Protein AF-W4Q576-F1 (afdb_monomer_lite)

Foldseek 3Di:
DPDVVCVLVVDDDPAVASVQQSVCVVVVHKDFDADPQQFTRYIYDDDDDDWPQVVCCVVVSGGDVVVVVVCVVVCNVVDQVVDQDWDWDDDDPVNRRHTDIDGDDDDDD

pLDDT: mean 90.55, std 11.15, range [50.16, 98.25]

Organism: NCBI:txid1236970

Structure (mmCIF, N/CA/C/O backbone):
data_AF-W4Q576-F1
#
_entry.id   AF-W4Q576-F1
#
loop_
_atom_site.group_PDB
_atom_site.id
_atom_site.type_symbol
_atom_site.label_atom_id
_atom_site.label_alt_id
_atom_site.label_comp_id
_atom_site.label_asym_id
_atom_site.label_entity_id
_atom_site.label_seq_id
_atom_site.pdbx_PDB_ins_code
_atom_site.Cartn_x
_atom_site.Cartn_y
_atom_site.Cartn_z
_atom_site.occupancy
_atom_site.B_iso_or_equiv
_atom_site.auth_seq_id
_atom_site.auth_comp_id
_atom_site.auth_asym_id
_atom_site.auth_atom_id
_atom_site.pdbx_PDB_model_num
ATOM 1 N N . MET A 1 1 ? -3.322 -26.401 -4.784 1.00 53.47 1 MET A N 1
ATOM 2 C CA . MET A 1 1 ? -2.764 -25.114 -5.263 1.00 53.47 1 MET A CA 1
ATOM 3 C C . MET A 1 1 ? -1.641 -24.570 -4.351 1.00 53.47 1 MET A C 1
ATOM 5 O O . MET A 1 1 ? -1.545 -23.363 -4.175 1.00 53.47 1 MET A O 1
ATOM 9 N N . ASN A 1 2 ? -0.745 -25.412 -3.799 1.00 56.88 2 ASN A N 1
ATOM 10 C CA . ASN A 1 2 ? 0.196 -24.982 -2.735 1.00 56.88 2 ASN A CA 1
ATOM 11 C C . ASN A 1 2 ? 1.698 -25.122 -3.078 1.00 56.88 2 ASN A C 1
ATOM 13 O O . ASN A 1 2 ? 2.533 -24.782 -2.246 1.00 56.88 2 ASN A O 1
ATOM 17 N N . GLY A 1 3 ? 2.058 -25.617 -4.270 1.00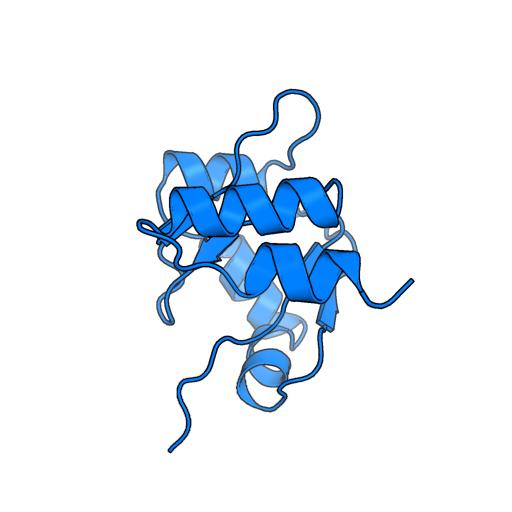 59.84 3 GLY A N 1
ATOM 18 C CA . GLY A 1 3 ? 3.460 -25.825 -4.671 1.00 59.84 3 GLY A CA 1
ATOM 19 C C . GLY A 1 3 ? 4.103 -24.599 -5.325 1.00 59.84 3 GLY A C 1
ATOM 20 O O . GLY A 1 3 ? 5.176 -24.173 -4.912 1.00 59.84 3 GLY A O 1
ATOM 21 N N . GLU A 1 4 ?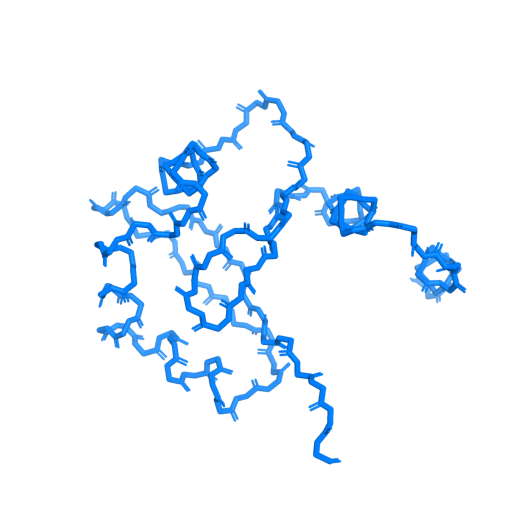 3.417 -23.996 -6.296 1.00 62.03 4 GLU A N 1
ATOM 22 C CA . GLU A 1 4 ? 3.951 -22.897 -7.118 1.00 62.03 4 GLU A CA 1
ATOM 23 C C . GLU A 1 4 ? 4.122 -21.588 -6.333 1.00 62.03 4 GLU A C 1
ATOM 25 O O . GLU A 1 4 ? 5.161 -20.946 -6.433 1.00 62.03 4 GLU A O 1
ATOM 30 N N . ASN A 1 5 ? 3.172 -21.236 -5.455 1.00 61.50 5 ASN A N 1
ATOM 31 C CA . ASN A 1 5 ? 3.278 -20.029 -4.615 1.00 61.50 5 ASN A CA 1
ATOM 32 C C . ASN A 1 5 ? 4.491 -20.084 -3.687 1.00 61.50 5 ASN A C 1
ATOM 34 O O . ASN A 1 5 ? 5.185 -19.091 -3.488 1.00 61.50 5 ASN A O 1
ATOM 38 N N . ARG A 1 6 ? 4.749 -21.268 -3.120 1.00 63.84 6 ARG A N 1
ATOM 39 C CA . ARG A 1 6 ? 5.896 -21.470 -2.241 1.00 63.84 6 ARG A CA 1
ATOM 40 C C . ARG A 1 6 ? 7.196 -21.345 -3.030 1.00 63.84 6 ARG A C 1
ATOM 42 O O . ARG A 1 6 ? 8.143 -20.802 -2.488 1.00 63.84 6 ARG A O 1
ATOM 49 N N . GLN A 1 7 ? 7.221 -21.770 -4.298 1.00 72.25 7 GLN A N 1
ATOM 50 C CA . GLN A 1 7 ? 8.376 -21.580 -5.179 1.00 72.25 7 GLN A CA 1
ATOM 51 C C . GLN A 1 7 ? 8.603 -20.099 -5.525 1.00 72.25 7 GLN A C 1
ATOM 53 O O . GLN A 1 7 ? 9.720 -19.614 -5.345 1.00 72.25 7 GLN A O 1
ATOM 58 N N . MET A 1 8 ? 7.556 -19.362 -5.918 1.00 79.56 8 MET A N 1
ATOM 59 C CA . MET A 1 8 ? 7.640 -17.942 -6.302 1.00 79.56 8 MET A CA 1
ATOM 60 C C . MET A 1 8 ? 8.242 -17.054 -5.207 1.00 79.56 8 MET A C 1
ATOM 62 O O . MET A 1 8 ? 9.072 -16.204 -5.511 1.00 79.56 8 MET A O 1
ATOM 66 N N . PHE A 1 9 ? 7.863 -17.274 -3.945 1.00 86.94 9 PHE A N 1
ATOM 67 C CA . PHE A 1 9 ? 8.368 -16.503 -2.802 1.00 86.94 9 PHE A CA 1
ATOM 68 C C . PHE A 1 9 ? 9.530 -17.186 -2.056 1.00 86.94 9 PHE A C 1
ATOM 70 O O . PHE A 1 9 ? 9.986 -16.668 -1.041 1.00 86.94 9 PHE A O 1
ATOM 77 N N . SER A 1 10 ? 10.029 -18.336 -2.534 1.00 85.31 10 SER A N 1
ATOM 78 C CA . SER A 1 10 ? 11.216 -19.007 -1.954 1.00 85.31 10 SER A CA 1
ATOM 79 C C . SER A 1 10 ? 12.548 -18.532 -2.531 1.00 85.31 10 SER A C 1
ATOM 81 O O . SER A 1 10 ? 13.608 -18.909 -2.031 1.00 85.31 10 SER A O 1
ATOM 83 N N . ARG A 1 11 ? 12.506 -17.721 -3.589 1.00 88.19 11 ARG A N 1
ATOM 84 C CA . ARG A 1 11 ? 13.687 -17.086 -4.176 1.00 88.19 11 ARG A CA 1
ATOM 85 C C . ARG A 1 11 ? 14.033 -15.792 -3.428 1.00 88.19 11 ARG A C 1
ATOM 87 O O . ARG A 1 11 ? 13.132 -15.159 -2.877 1.00 88.19 11 ARG A O 1
ATOM 94 N N . PRO A 1 12 ? 15.304 -15.360 -3.433 1.00 91.38 12 PRO A N 1
ATOM 95 C CA . PRO A 1 12 ? 15.640 -14.013 -2.997 1.00 91.38 12 PRO A CA 1
ATOM 96 C C . PRO A 1 12 ? 14.994 -12.969 -3.922 1.00 91.38 12 PRO A C 1
ATOM 98 O O . PRO A 1 12 ? 14.853 -13.193 -5.128 1.00 91.38 12 PRO A O 1
ATOM 101 N N . PHE A 1 13 ? 14.637 -11.830 -3.333 1.00 94.25 13 PHE A N 1
ATOM 102 C CA . PHE A 1 13 ? 14.281 -10.600 -4.036 1.00 94.25 13 PHE A CA 1
ATOM 103 C C . PHE A 1 13 ? 15.404 -9.595 -3.813 1.00 94.25 13 PHE A C 1
ATOM 105 O O . PHE A 1 13 ? 15.891 -9.453 -2.688 1.00 94.25 13 PHE A O 1
ATOM 112 N N . TYR A 1 14 ? 15.833 -8.922 -4.874 1.00 94.12 14 TYR A N 1
ATOM 113 C CA . TYR A 1 14 ? 16.961 -7.992 -4.823 1.00 94.12 14 TYR A CA 1
ATOM 114 C C . TYR A 1 14 ? 16.519 -6.536 -4.643 1.00 94.12 14 TYR A C 1
ATOM 116 O O . TYR A 1 14 ? 17.358 -5.672 -4.388 1.00 94.12 14 TYR A O 1
ATOM 124 N N . SER A 1 15 ? 15.214 -6.264 -4.727 1.00 95.75 15 SER A N 1
ATOM 125 C CA . SER A 1 15 ? 14.621 -4.970 -4.396 1.00 95.75 15 SER A CA 1
ATOM 126 C C . SER A 1 15 ? 13.182 -5.110 -3.884 1.00 95.75 15 SER A C 1
ATOM 128 O O . SER A 1 15 ? 12.547 -6.158 -4.042 1.00 95.75 15 SER A O 1
ATOM 130 N N . LEU A 1 16 ? 12.657 -4.050 -3.255 1.00 95.31 16 LEU A N 1
ATOM 131 C CA . LEU A 1 16 ? 11.252 -4.017 -2.840 1.00 95.31 16 LEU A CA 1
ATOM 132 C C . LEU A 1 16 ? 10.316 -3.936 -4.048 1.00 95.31 16 LEU A C 1
ATOM 134 O O . LEU A 1 16 ? 9.228 -4.493 -3.985 1.00 95.31 16 LEU A O 1
ATOM 138 N N . GLU A 1 17 ? 10.743 -3.293 -5.136 1.00 95.06 17 GLU A N 1
ATOM 139 C CA . GLU A 1 17 ? 10.015 -3.212 -6.408 1.00 95.06 17 GLU A CA 1
ATOM 140 C C . GLU A 1 17 ? 9.780 -4.610 -6.990 1.00 95.06 17 GLU A C 1
ATOM 142 O O . GLU A 1 17 ? 8.647 -4.985 -7.277 1.00 95.06 17 GLU A O 1
ATOM 147 N N . GLU A 1 18 ? 10.831 -5.430 -7.055 1.00 95.12 18 GLU A N 1
ATOM 148 C CA . GLU A 1 18 ? 10.722 -6.811 -7.526 1.00 95.12 18 GLU A CA 1
ATOM 149 C C . GLU A 1 18 ? 9.763 -7.635 -6.652 1.00 95.12 18 GLU A C 1
ATOM 151 O O . GLU A 1 18 ? 9.007 -8.480 -7.140 1.00 95.12 18 GLU A O 1
ATOM 156 N N . PHE A 1 19 ? 9.782 -7.383 -5.343 1.00 95.38 19 PHE A N 1
ATOM 157 C CA . PHE A 1 19 ? 8.918 -8.069 -4.396 1.00 95.38 19 PHE A CA 1
ATOM 158 C C . PHE A 1 19 ? 7.444 -7.665 -4.546 1.00 95.38 19 PHE A C 1
ATOM 160 O O . PHE A 1 19 ? 6.579 -8.540 -4.609 1.00 95.38 19 PHE A O 1
ATOM 167 N N . VAL A 1 20 ? 7.132 -6.368 -4.650 1.00 95.69 20 VAL A N 1
ATOM 168 C CA . VAL A 1 20 ? 5.743 -5.910 -4.841 1.00 95.69 20 VAL A CA 1
ATOM 169 C C . VAL A 1 20 ? 5.178 -6.315 -6.193 1.00 95.69 20 VAL A C 1
ATOM 171 O O . VAL A 1 20 ? 3.994 -6.644 -6.259 1.00 95.69 20 VAL A O 1
ATOM 174 N N . ASP A 1 21 ? 5.998 -6.352 -7.244 1.00 94.38 21 ASP A N 1
ATOM 175 C CA . ASP A 1 21 ? 5.573 -6.838 -8.556 1.00 94.38 21 ASP A CA 1
ATOM 176 C C . ASP A 1 21 ? 5.226 -8.332 -8.503 1.00 94.38 21 ASP A C 1
ATOM 178 O O . ASP A 1 21 ? 4.178 -8.729 -9.008 1.00 94.38 21 ASP A O 1
ATOM 182 N N . ALA A 1 22 ? 6.008 -9.153 -7.793 1.00 94.31 22 ALA A N 1
ATOM 183 C CA . ALA A 1 22 ? 5.685 -10.566 -7.583 1.00 94.31 22 ALA A CA 1
ATOM 184 C C . ALA A 1 22 ? 4.378 -10.779 -6.791 1.00 94.31 22 ALA A C 1
ATOM 186 O O . ALA A 1 22 ? 3.581 -11.662 -7.116 1.00 94.31 22 ALA A O 1
ATOM 187 N N . ILE A 1 23 ? 4.117 -9.962 -5.763 1.00 93.88 23 ILE A N 1
ATOM 188 C CA . ILE A 1 23 ? 2.834 -9.994 -5.037 1.00 93.88 23 ILE A CA 1
ATOM 189 C C . ILE A 1 23 ? 1.691 -9.592 -5.977 1.00 93.88 23 ILE A C 1
ATOM 191 O O . ILE A 1 23 ? 0.664 -10.271 -6.031 1.00 93.88 23 ILE A O 1
ATOM 195 N N . SER A 1 24 ? 1.878 -8.519 -6.742 1.00 93.06 24 SER A N 1
ATOM 196 C CA . SER A 1 24 ? 0.896 -7.994 -7.691 1.00 93.06 24 SER A CA 1
ATOM 197 C C . SER A 1 24 ? 0.550 -9.009 -8.778 1.00 93.06 24 SER A C 1
ATOM 199 O O . SER A 1 24 ? -0.626 -9.257 -9.029 1.00 93.06 24 SER A O 1
ATOM 201 N N . GLU A 1 25 ? 1.548 -9.671 -9.365 1.00 91.69 25 GLU A N 1
ATOM 202 C CA . GLU A 1 25 ? 1.358 -10.756 -10.332 1.00 91.69 25 GLU A CA 1
ATOM 203 C C . GLU A 1 25 ? 0.566 -11.916 -9.715 1.00 91.69 25 GLU A C 1
ATOM 205 O O . GLU A 1 25 ? -0.328 -12.484 -10.342 1.00 91.69 25 GLU A O 1
ATOM 210 N N . ARG A 1 26 ? 0.813 -12.247 -8.447 1.00 90.94 26 ARG A N 1
ATOM 211 C CA . ARG A 1 26 ? 0.098 -13.344 -7.796 1.00 90.94 26 ARG A CA 1
ATOM 212 C C . ARG A 1 26 ? -1.362 -13.019 -7.481 1.00 90.94 26 ARG A C 1
ATOM 214 O O . ARG A 1 26 ? -2.224 -13.896 -7.611 1.00 90.94 26 ARG A O 1
ATOM 221 N N . PHE A 1 27 ? -1.640 -11.820 -6.983 1.00 90.00 27 PHE A N 1
ATOM 222 C CA . PHE A 1 27 ? -2.989 -11.418 -6.577 1.00 90.00 27 PHE A CA 1
ATOM 223 C C . PHE A 1 27 ? -3.782 -10.741 -7.695 1.00 90.00 27 PHE A C 1
ATOM 225 O O . PHE A 1 27 ? -4.984 -10.541 -7.530 1.00 90.00 27 PHE A O 1
ATOM 232 N N . GLN A 1 28 ? -3.132 -10.440 -8.823 1.00 89.94 28 GLN A N 1
ATOM 233 C CA . GLN A 1 28 ? -3.710 -9.701 -9.944 1.00 89.94 28 GLN A CA 1
ATOM 234 C C . GLN A 1 28 ? -4.325 -8.374 -9.472 1.00 89.94 28 GLN A C 1
ATOM 236 O O . GLN A 1 28 ? -5.413 -7.987 -9.893 1.00 89.94 28 GLN A O 1
ATOM 241 N N . CYS A 1 29 ? -3.647 -7.696 -8.540 1.00 90.31 29 CYS A N 1
ATOM 242 C CA . CYS A 1 29 ? -4.106 -6.430 -7.985 1.00 90.31 29 CYS A CA 1
ATOM 243 C C . CYS A 1 29 ? -2.937 -5.488 -7.655 1.00 90.31 29 CYS A C 1
ATOM 245 O O . CYS A 1 29 ? -1.831 -5.957 -7.384 1.00 90.31 29 CYS A O 1
ATOM 247 N N . PRO A 1 30 ? -3.163 -4.161 -7.642 1.00 92.94 30 PRO A N 1
ATOM 248 C CA . PRO A 1 30 ? -2.113 -3.202 -7.323 1.00 92.94 30 PRO A CA 1
ATOM 249 C C . PRO A 1 30 ? -1.671 -3.297 -5.855 1.00 92.94 30 PRO A C 1
ATOM 251 O O . PRO A 1 30 ? -2.500 -3.291 -4.946 1.00 92.94 30 PRO A O 1
ATOM 254 N N . VAL A 1 31 ? -0.358 -3.289 -5.615 1.00 95.12 31 VAL A N 1
ATOM 255 C CA . VAL A 1 31 ? 0.252 -3.415 -4.279 1.00 95.12 31 VAL A CA 1
ATOM 256 C C . VAL A 1 31 ? 1.061 -2.162 -3.954 1.00 95.12 31 VAL A C 1
ATOM 258 O O . VAL A 1 31 ? 1.643 -1.546 -4.852 1.00 95.12 31 VAL A O 1
ATOM 261 N N . THR A 1 32 ? 1.061 -1.747 -2.689 1.00 96.62 32 THR A N 1
ATOM 262 C CA . THR A 1 32 ? 2.014 -0.781 -2.122 1.00 96.62 32 THR A CA 1
ATOM 263 C C . THR A 1 32 ? 2.668 -1.389 -0.885 1.00 96.62 32 THR A C 1
ATOM 265 O O . THR A 1 32 ? 2.049 -2.175 -0.171 1.00 96.62 32 THR A O 1
ATOM 268 N N . ILE A 1 33 ? 3.925 -1.025 -0.638 1.00 97.50 33 ILE A N 1
ATOM 269 C CA . ILE A 1 33 ? 4.611 -1.228 0.639 1.00 97.50 33 ILE A CA 1
ATOM 270 C C . ILE A 1 33 ? 4.954 0.148 1.186 1.00 97.50 33 ILE A C 1
ATOM 272 O O . ILE A 1 33 ? 5.517 0.991 0.484 1.00 97.50 33 ILE A O 1
ATOM 276 N N . GLU A 1 34 ? 4.611 0.360 2.448 1.00 97.19 34 GLU A N 1
ATOM 277 C CA . GLU A 1 34 ? 4.731 1.636 3.139 1.00 97.19 34 GLU A CA 1
ATOM 278 C C . GLU A 1 34 ? 5.467 1.440 4.471 1.00 97.19 34 GLU A C 1
ATOM 280 O O . GLU A 1 34 ? 5.417 0.357 5.056 1.00 97.19 34 GLU A O 1
ATOM 285 N N . ASP A 1 35 ? 6.167 2.474 4.945 1.00 96.19 35 ASP A N 1
ATOM 286 C CA . ASP A 1 35 ? 6.775 2.474 6.279 1.00 96.19 35 ASP A CA 1
ATOM 287 C C . ASP A 1 35 ? 5.754 2.834 7.379 1.00 96.19 35 ASP A C 1
ATOM 289 O O . ASP A 1 35 ? 4.618 3.234 7.113 1.00 96.19 35 ASP A O 1
ATOM 293 N N . ALA A 1 36 ? 6.172 2.741 8.646 1.00 92.94 36 ALA A N 1
ATOM 294 C CA . ALA A 1 36 ? 5.329 3.080 9.798 1.00 92.94 36 ALA A CA 1
ATOM 295 C C . ALA A 1 36 ? 4.891 4.560 9.848 1.00 92.94 36 ALA A C 1
ATOM 297 O O . ALA A 1 36 ? 3.958 4.906 10.569 1.00 92.94 36 ALA A O 1
ATOM 298 N N . ASN A 1 37 ? 5.546 5.436 9.082 1.00 95.19 37 ASN A N 1
ATOM 299 C CA . ASN A 1 37 ? 5.181 6.841 8.932 1.00 95.19 37 ASN A CA 1
ATOM 300 C C . ASN A 1 37 ? 4.302 7.088 7.696 1.00 95.19 37 ASN A C 1
ATOM 302 O O . ASN A 1 37 ? 4.039 8.251 7.377 1.00 95.19 37 ASN A O 1
ATOM 306 N N . HIS A 1 38 ? 3.840 6.031 7.020 1.00 96.88 38 HIS A N 1
ATOM 307 C CA . HIS A 1 38 ? 3.056 6.062 5.786 1.00 96.88 38 HIS A CA 1
ATOM 308 C C . HIS A 1 38 ? 3.799 6.649 4.572 1.00 96.88 38 HIS A C 1
ATOM 310 O O . HIS A 1 38 ? 3.172 7.194 3.654 1.00 96.88 38 HIS A O 1
ATOM 316 N N . HIS A 1 39 ? 5.132 6.575 4.549 1.00 98.25 39 HIS A N 1
ATOM 317 C CA . HIS A 1 39 ? 5.903 6.835 3.334 1.00 98.25 39 HIS A CA 1
ATOM 318 C C . HIS A 1 39 ? 5.863 5.626 2.414 1.00 98.25 39 HIS A C 1
ATOM 320 O O . HIS A 1 39 ? 6.023 4.493 2.859 1.00 98.25 39 HIS A O 1
ATOM 326 N N . LEU A 1 40 ? 5.703 5.878 1.118 1.00 98.25 40 LEU A N 1
ATOM 327 C CA . LEU A 1 40 ? 5.731 4.827 0.113 1.00 98.25 40 LEU A CA 1
ATOM 328 C C . LEU A 1 40 ? 7.172 4.344 -0.091 1.00 98.25 40 LEU A C 1
ATOM 330 O O . LEU A 1 40 ? 8.035 5.112 -0.528 1.00 98.25 40 LEU A O 1
ATOM 334 N N . LEU A 1 41 ? 7.412 3.065 0.193 1.00 97.88 41 LEU A N 1
ATOM 335 C CA . LEU A 1 41 ? 8.693 2.402 -0.036 1.00 97.88 41 LEU A CA 1
ATOM 336 C C . LEU A 1 41 ? 8.755 1.805 -1.443 1.00 97.88 41 LEU A C 1
ATOM 338 O O . LEU A 1 41 ? 9.721 2.052 -2.157 1.00 97.88 41 LEU A O 1
ATOM 342 N N . ALA A 1 42 ? 7.710 1.080 -1.851 1.00 97.56 42 ALA A N 1
ATOM 343 C CA . ALA A 1 42 ? 7.589 0.483 -3.180 1.00 97.56 42 ALA A CA 1
ATOM 344 C C . ALA A 1 42 ? 6.119 0.336 -3.595 1.00 97.56 42 ALA A C 1
ATOM 346 O O . ALA A 1 42 ? 5.216 0.312 -2.758 1.00 97.56 42 ALA A O 1
ATOM 347 N N . TYR A 1 43 ? 5.868 0.224 -4.894 1.00 96.38 43 TYR A N 1
ATOM 348 C CA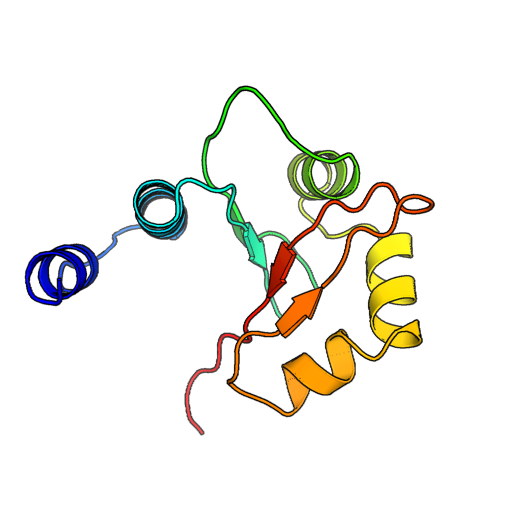 . TYR A 1 43 ? 4.544 -0.019 -5.459 1.00 96.38 43 TYR A CA 1
ATOM 349 C C . TYR A 1 43 ? 4.672 -0.865 -6.723 1.00 96.38 43 TYR A C 1
ATOM 351 O O . TYR A 1 43 ? 5.685 -0.772 -7.410 1.00 96.38 43 TYR A O 1
ATOM 359 N N . SER A 1 44 ? 3.661 -1.682 -7.016 1.00 94.38 44 SER A N 1
ATOM 360 C CA . SER A 1 44 ? 3.665 -2.495 -8.232 1.00 94.38 44 SER A CA 1
ATOM 361 C C . SER A 1 44 ? 3.259 -1.712 -9.480 1.00 94.38 44 SER A C 1
ATOM 363 O O . SER A 1 44 ? 2.444 -0.780 -9.411 1.00 94.38 44 SER A O 1
ATOM 365 N N . SER A 1 45 ? 3.792 -2.126 -10.626 1.00 83.38 45 SER A N 1
ATOM 366 C CA . SER A 1 45 ? 3.437 -1.577 -11.940 1.00 83.38 45 SER A CA 1
ATOM 367 C C . SER A 1 45 ? 2.072 -2.117 -12.401 1.00 83.38 45 SER A C 1
ATOM 369 O O . SER A 1 45 ? 1.873 -3.329 -12.430 1.00 83.38 45 SER A O 1
ATOM 371 N N . HIS A 1 46 ? 1.111 -1.251 -12.751 1.00 75.19 46 HIS A N 1
ATOM 372 C CA . HIS A 1 46 ? -0.157 -1.654 -13.385 1.00 75.19 46 HIS A CA 1
ATOM 373 C C . HIS A 1 46 ? -0.832 -0.470 -14.100 1.00 75.19 46 HIS A C 1
ATOM 375 O O . HIS A 1 46 ? -0.825 0.640 -13.567 1.00 75.19 46 HIS A O 1
ATOM 381 N N . ASP A 1 47 ? -1.437 -0.720 -15.267 1.00 61.84 47 ASP A N 1
ATOM 382 C CA . ASP A 1 47 ? -1.705 0.324 -16.265 1.00 61.84 47 ASP A CA 1
ATOM 383 C C . ASP A 1 47 ? -3.145 0.867 -16.345 1.00 61.84 47 ASP A C 1
ATOM 385 O O . ASP A 1 47 ? -3.311 1.952 -16.896 1.00 61.84 47 ASP A O 1
ATOM 389 N N . GLU A 1 48 ? -4.192 0.210 -15.818 1.00 62.72 48 GLU A N 1
ATOM 390 C CA . GLU A 1 48 ? -5.553 0.566 -16.293 1.00 62.72 48 GLU A CA 1
ATOM 391 C C . GLU A 1 48 ? -6.619 0.920 -15.242 1.00 62.72 48 GLU A C 1
ATOM 393 O O . GLU A 1 48 ? -7.545 1.660 -15.571 1.00 62.72 48 GLU A O 1
ATOM 398 N N . GLU A 1 49 ? -6.489 0.547 -13.965 1.00 65.81 49 GLU A N 1
ATOM 399 C CA . GLU A 1 49 ? -7.437 1.010 -12.937 1.00 65.81 49 GLU A CA 1
ATOM 400 C C . GLU A 1 49 ? -6.732 1.341 -11.616 1.00 65.81 49 GLU A C 1
ATOM 402 O O . GLU A 1 49 ? -6.106 0.497 -10.970 1.00 65.81 49 GLU A O 1
ATOM 407 N N . THR A 1 50 ? -6.792 2.608 -11.201 1.00 76.38 50 THR A N 1
ATOM 408 C CA . THR A 1 50 ? -6.150 3.058 -9.964 1.00 76.38 50 THR A CA 1
ATOM 409 C C . THR A 1 50 ? -6.957 4.169 -9.304 1.00 76.38 50 THR A C 1
ATOM 411 O O . THR A 1 50 ? -7.381 5.132 -9.942 1.00 76.38 50 THR A O 1
ATOM 414 N N . ASP A 1 51 ? -7.197 4.016 -8.001 1.00 91.75 51 ASP A N 1
ATOM 415 C CA . ASP A 1 51 ? -7.953 4.990 -7.223 1.00 91.75 51 ASP A CA 1
ATOM 416 C C . ASP A 1 51 ? -7.140 6.269 -6.944 1.00 91.75 51 ASP A C 1
ATOM 418 O O . ASP A 1 51 ? -5.906 6.289 -6.973 1.00 91.75 51 ASP A O 1
ATOM 422 N N . ALA A 1 52 ? -7.839 7.372 -6.666 1.00 94.00 52 ALA A N 1
ATOM 423 C CA . ALA A 1 52 ? -7.199 8.669 -6.457 1.00 94.00 52 ALA A CA 1
ATOM 424 C C . ALA A 1 52 ? -6.264 8.676 -5.235 1.00 94.00 52 ALA A C 1
ATOM 426 O O . ALA A 1 52 ? -5.296 9.443 -5.206 1.00 94.00 52 ALA A O 1
ATOM 427 N N . ALA A 1 53 ? -6.543 7.844 -4.224 1.00 95.50 53 ALA A N 1
ATOM 428 C CA . ALA A 1 53 ? -5.676 7.695 -3.064 1.00 95.50 53 ALA A CA 1
ATOM 429 C C . ALA A 1 53 ? -4.311 7.118 -3.468 1.00 95.50 53 ALA A C 1
ATOM 431 O O . ALA A 1 53 ? -3.295 7.710 -3.118 1.00 95.50 53 ALA A O 1
ATOM 432 N N . ARG A 1 54 ? -4.272 6.048 -4.271 1.00 94.44 54 ARG A N 1
ATOM 433 C CA . ARG A 1 54 ? -3.042 5.432 -4.785 1.00 94.44 54 ARG A CA 1
ATOM 434 C C . ARG A 1 54 ? -2.267 6.378 -5.695 1.00 94.44 54 ARG A C 1
ATOM 436 O O . ARG A 1 54 ? -1.068 6.529 -5.478 1.00 94.44 54 ARG A O 1
ATOM 443 N N . VAL A 1 55 ? -2.925 7.055 -6.647 1.00 94.31 55 VAL A N 1
ATOM 444 C CA . VAL A 1 55 ? -2.260 8.068 -7.502 1.00 94.31 55 VAL A CA 1
ATOM 445 C C . VAL A 1 55 ? -1.541 9.097 -6.638 1.00 94.31 55 VAL A C 1
ATOM 447 O O . VAL A 1 55 ? -0.358 9.373 -6.832 1.00 94.31 55 VAL A O 1
ATOM 450 N N . SER A 1 56 ? -2.254 9.636 -5.647 1.00 95.94 56 SER A N 1
ATOM 451 C CA . SER A 1 56 ? -1.714 10.662 -4.756 1.00 95.94 56 SER A CA 1
ATOM 452 C C . SER A 1 56 ? -0.554 10.124 -3.913 1.00 95.94 56 SER A C 1
ATOM 454 O O . SER A 1 56 ? 0.445 10.821 -3.751 1.00 95.94 56 SER A O 1
ATOM 456 N N . THR A 1 57 ? -0.654 8.882 -3.423 1.00 96.75 57 THR A N 1
ATOM 457 C CA . THR A 1 57 ? 0.419 8.217 -2.672 1.00 96.75 57 THR A CA 1
ATOM 458 C C . THR A 1 57 ? 1.677 8.027 -3.517 1.00 96.75 57 THR A C 1
ATOM 460 O O . THR A 1 57 ? 2.771 8.298 -3.031 1.00 96.75 57 THR A O 1
ATOM 463 N N . ILE A 1 58 ? 1.543 7.595 -4.775 1.00 95.19 58 ILE A N 1
ATOM 464 C CA . ILE A 1 58 ? 2.681 7.361 -5.677 1.00 95.19 58 ILE A CA 1
ATOM 465 C C . ILE A 1 58 ? 3.365 8.682 -6.037 1.00 95.19 58 ILE A C 1
ATOM 467 O O . ILE A 1 58 ? 4.573 8.812 -5.845 1.00 95.19 58 ILE A O 1
ATOM 471 N N . ILE A 1 59 ? 2.601 9.683 -6.488 1.00 95.75 59 ILE A N 1
ATOM 472 C CA . ILE A 1 59 ? 3.149 10.994 -6.873 1.00 95.75 59 ILE A CA 1
ATOM 473 C C . ILE A 1 59 ? 3.791 11.695 -5.669 1.00 95.75 59 ILE A C 1
ATOM 475 O O . ILE A 1 59 ? 4.884 12.245 -5.781 1.00 95.75 59 ILE A O 1
ATOM 479 N N . GLY A 1 60 ? 3.127 11.671 -4.510 1.00 97.19 60 GLY A N 1
ATOM 480 C CA . GLY A 1 60 ? 3.609 12.323 -3.291 1.00 97.19 60 GLY A CA 1
ATOM 481 C C . GLY A 1 60 ? 4.629 11.510 -2.492 1.00 97.19 60 GLY A C 1
ATOM 482 O O . GLY A 1 60 ? 5.159 12.016 -1.506 1.00 97.19 60 GLY A O 1
ATOM 483 N N . ARG A 1 61 ? 4.879 10.250 -2.873 1.00 97.75 61 ARG A N 1
ATOM 484 C CA . ARG A 1 61 ? 5.659 9.256 -2.109 1.00 97.75 61 ARG A CA 1
ATOM 485 C C . ARG A 1 61 ? 5.222 9.095 -0.641 1.00 97.75 61 ARG A C 1
ATOM 487 O O . ARG A 1 61 ? 6.013 8.687 0.209 1.00 97.75 61 ARG A O 1
ATOM 494 N N . ARG A 1 62 ? 3.965 9.414 -0.326 1.00 98.25 62 ARG A N 1
ATOM 495 C CA . ARG A 1 62 ? 3.395 9.390 1.030 1.00 98.25 62 ARG A CA 1
ATOM 496 C C . ARG A 1 62 ? 1.876 9.312 0.961 1.00 98.25 62 ARG A C 1
ATOM 498 O O . ARG A 1 62 ? 1.266 9.991 0.137 1.00 98.25 62 ARG A O 1
ATOM 505 N N . VAL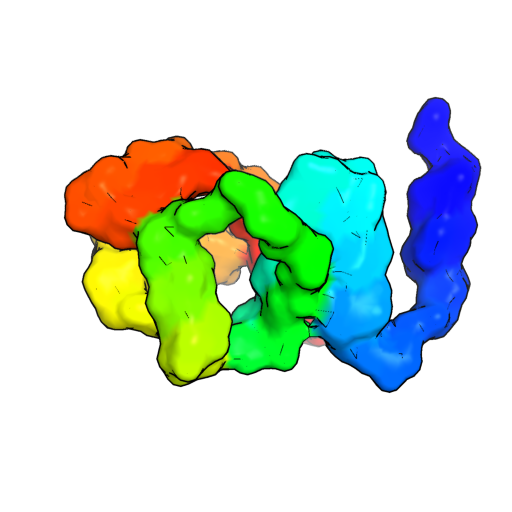 A 1 63 ? 1.260 8.533 1.849 1.00 97.88 63 VAL A N 1
ATOM 506 C CA . VAL A 1 63 ? -0.204 8.449 1.931 1.00 97.88 63 VAL A CA 1
ATOM 507 C C . VAL A 1 63 ? -0.792 9.821 2.288 1.00 97.88 63 VAL A C 1
ATOM 509 O O . VAL A 1 63 ? -0.340 10.444 3.253 1.00 97.88 63 VAL A O 1
ATOM 512 N N . PRO A 1 64 ? -1.813 10.314 1.559 1.00 97.75 64 PRO A N 1
ATOM 513 C CA . PRO A 1 64 ? -2.440 11.592 1.871 1.00 97.75 64 PRO A CA 1
ATOM 514 C C . PRO A 1 64 ? -2.998 11.634 3.298 1.00 97.75 64 PRO A C 1
ATOM 516 O O . PRO A 1 64 ? -3.695 10.712 3.723 1.00 97.75 64 PRO A O 1
ATOM 519 N N . GLU A 1 65 ? -2.799 12.747 4.008 1.00 97.25 65 GLU A N 1
ATOM 520 C CA . GLU A 1 65 ? -3.257 12.901 5.400 1.00 97.25 65 GLU A CA 1
ATOM 521 C C . GLU A 1 65 ? -4.756 12.638 5.572 1.00 97.25 65 GLU A C 1
ATOM 523 O O . GLU A 1 65 ? -5.175 12.043 6.559 1.00 97.25 65 GLU A O 1
ATOM 528 N N . ARG A 1 66 ? -5.583 13.018 4.590 1.00 96.44 66 ARG A N 1
ATOM 529 C CA . ARG A 1 66 ? -7.029 12.733 4.601 1.00 96.44 66 ARG A CA 1
ATOM 530 C C . ARG A 1 66 ? -7.348 11.233 4.678 1.00 96.44 66 ARG A C 1
ATOM 532 O O . ARG A 1 66 ? -8.334 10.857 5.304 1.00 96.44 66 ARG A O 1
ATOM 539 N N . VAL A 1 67 ? -6.521 10.387 4.058 1.00 97.38 67 VAL A N 1
ATOM 540 C CA . VAL A 1 67 ? -6.668 8.924 4.085 1.00 97.38 67 VAL A CA 1
ATOM 541 C C . VAL A 1 67 ? -6.229 8.393 5.446 1.00 97.38 67 VAL A C 1
ATOM 543 O O . VAL A 1 67 ? -6.975 7.638 6.061 1.00 97.38 67 VAL A O 1
ATOM 546 N N . ILE A 1 68 ? -5.082 8.858 5.956 1.00 97.25 68 ILE A N 1
ATOM 547 C CA . ILE A 1 68 ? -4.567 8.491 7.287 1.00 97.25 68 ILE A CA 1
ATOM 548 C C . ILE A 1 68 ? -5.595 8.840 8.373 1.00 97.25 68 ILE A C 1
ATOM 550 O O . ILE A 1 68 ? -5.978 7.983 9.167 1.00 97.25 68 ILE A O 1
ATOM 554 N N . HIS A 1 69 ? -6.114 10.072 8.376 1.00 97.06 69 HIS A N 1
ATOM 555 C CA . HIS A 1 69 ? -7.152 10.503 9.315 1.00 97.06 69 HIS A CA 1
ATOM 556 C C . HIS A 1 69 ? -8.410 9.640 9.221 1.00 97.06 69 HIS A C 1
ATOM 558 O O . HIS A 1 69 ? -8.992 9.280 10.247 1.00 97.06 69 HIS A O 1
ATOM 564 N N . ARG A 1 70 ? -8.835 9.277 8.003 1.00 97.06 70 ARG A N 1
ATOM 565 C CA . ARG A 1 70 ? -9.993 8.400 7.831 1.00 97.06 70 ARG A CA 1
ATOM 566 C C . ARG A 1 70 ? -9.724 7.000 8.375 1.00 97.06 70 ARG A C 1
ATOM 568 O O . ARG A 1 70 ? -10.584 6.461 9.057 1.00 97.06 70 ARG A O 1
ATOM 575 N N . PHE A 1 71 ? -8.543 6.441 8.136 1.00 97.06 71 PHE A N 1
ATOM 576 C CA . PHE A 1 71 ? -8.153 5.135 8.664 1.00 97.06 71 PHE A CA 1
ATOM 577 C C . PHE A 1 71 ? -8.085 5.106 10.189 1.00 97.06 71 PHE A C 1
ATOM 579 O O . PHE A 1 71 ? -8.509 4.123 10.788 1.00 97.06 71 PHE A O 1
ATOM 586 N N . TRP A 1 72 ? -7.629 6.179 10.834 1.00 97.19 72 TRP A N 1
ATOM 587 C CA . TRP A 1 72 ? -7.735 6.306 12.288 1.00 97.19 72 TRP A CA 1
ATOM 588 C C . TRP A 1 72 ? -9.190 6.333 12.757 1.00 97.19 72 TRP A C 1
ATOM 590 O O . TRP A 1 72 ? -9.552 5.593 13.669 1.00 97.19 72 TRP A O 1
ATOM 600 N N . LYS A 1 73 ? -10.034 7.147 12.110 1.00 97.00 73 LYS A N 1
ATOM 601 C CA . LYS A 1 73 ? -11.454 7.288 12.464 1.00 97.00 73 LYS A CA 1
ATOM 602 C C . LYS A 1 73 ? -12.238 5.978 12.325 1.00 97.00 73 LYS A C 1
ATOM 604 O O . LYS A 1 73 ? -13.083 5.697 13.165 1.00 97.00 73 LYS A O 1
ATOM 609 N N . GLU A 1 74 ? -11.964 5.199 11.282 1.00 96.00 74 GLU A N 1
ATOM 610 C CA . GLU A 1 74 ? -12.618 3.907 11.014 1.00 96.00 74 GLU A CA 1
ATOM 611 C C . GLU A 1 74 ? -11.947 2.731 11.751 1.00 96.00 74 GLU A C 1
ATOM 613 O O . GLU A 1 74 ? -12.330 1.582 11.557 1.00 96.00 74 GLU A O 1
ATOM 618 N N . GLY A 1 75 ? -10.923 2.983 12.577 1.00 96.94 75 GLY A N 1
ATOM 619 C CA . GLY A 1 75 ? -10.234 1.942 13.346 1.00 96.94 75 GLY A CA 1
ATOM 620 C C . GLY A 1 75 ? -9.256 1.069 12.549 1.00 96.94 75 GLY A C 1
ATOM 621 O O . GLY A 1 75 ? -8.645 0.178 13.129 1.00 96.94 75 GLY A O 1
ATOM 622 N N . VAL A 1 76 ? -9.027 1.356 11.263 1.00 97.12 76 VAL A N 1
ATOM 623 C CA . VAL A 1 76 ? -8.119 0.604 10.378 1.00 97.12 76 VAL A CA 1
ATOM 624 C C . VAL A 1 76 ? -6.694 0.547 10.932 1.00 97.12 76 VAL A C 1
ATOM 626 O O . VAL A 1 76 ? -6.154 -0.541 11.106 1.00 97.12 76 VAL A O 1
ATOM 629 N N . ILE A 1 77 ? -6.081 1.698 11.234 1.00 96.56 77 ILE A N 1
ATOM 630 C CA . ILE A 1 77 ? -4.704 1.739 11.766 1.00 96.56 77 ILE A CA 1
ATOM 631 C C . ILE A 1 77 ? -4.608 1.057 13.142 1.00 96.56 77 ILE A C 1
ATOM 633 O O . ILE A 1 77 ? -3.722 0.223 13.314 1.00 96.56 77 ILE A O 1
ATOM 637 N N . PRO A 1 78 ? -5.506 1.327 14.113 1.00 96.75 78 PRO A N 1
ATOM 638 C CA . PRO A 1 78 ? -5.542 0.578 15.367 1.00 96.75 78 PRO A CA 1
ATOM 639 C C . PRO A 1 78 ? -5.598 -0.943 15.189 1.00 96.75 78 PRO A C 1
ATOM 641 O O . PRO A 1 78 ? -4.840 -1.644 15.857 1.00 96.75 78 PRO A O 1
ATOM 644 N N . THR A 1 79 ? -6.451 -1.449 14.291 1.00 96.88 79 THR A N 1
ATOM 645 C CA . THR A 1 79 ? -6.573 -2.887 14.013 1.00 96.88 79 THR A CA 1
ATOM 646 C C . THR A 1 79 ? -5.298 -3.446 13.394 1.00 96.88 79 THR A C 1
ATOM 648 O O . THR A 1 79 ? -4.780 -4.447 13.886 1.00 96.88 79 THR A O 1
ATOM 651 N N . LEU A 1 80 ? -4.750 -2.775 12.377 1.00 95.56 80 LEU A N 1
ATOM 652 C CA . LEU A 1 80 ? -3.480 -3.160 11.762 1.00 95.56 80 LEU A CA 1
ATOM 653 C C . LEU A 1 80 ? -2.348 -3.171 12.793 1.00 95.56 80 LEU A C 1
ATOM 655 O O . LEU A 1 80 ? -1.542 -4.091 12.801 1.00 95.56 80 LEU A O 1
ATOM 659 N N . ASN A 1 81 ? -2.300 -2.226 13.730 1.00 92.88 81 ASN A N 1
ATOM 660 C CA . ASN A 1 81 ? -1.258 -2.195 14.757 1.00 92.88 81 ASN A CA 1
ATOM 661 C C . ASN A 1 81 ? -1.366 -3.332 15.785 1.00 92.88 81 ASN A C 1
ATOM 663 O O . ASN A 1 81 ? -0.347 -3.673 16.382 1.00 92.88 81 ASN A O 1
ATOM 667 N N . GLN A 1 82 ? -2.541 -3.944 15.956 1.00 93.88 82 GLN A N 1
ATOM 668 C CA . GLN A 1 82 ? -2.813 -4.959 16.987 1.00 93.88 82 GLN A CA 1
ATOM 669 C C . GLN A 1 82 ? -2.965 -6.388 16.445 1.00 93.88 82 GLN A C 1
ATOM 671 O O . GLN A 1 82 ? -3.050 -7.325 17.234 1.00 93.88 82 GLN A O 1
ATOM 676 N N . SER A 1 83 ? -3.033 -6.566 15.125 1.00 93.19 83 SER A N 1
ATOM 677 C CA . SER A 1 83 ? -3.272 -7.860 14.485 1.00 93.19 83 SER A CA 1
ATOM 678 C C . SER A 1 83 ? -2.272 -8.129 13.362 1.00 93.19 83 SER A C 1
ATOM 680 O O . SER A 1 83 ? -1.765 -7.196 12.736 1.00 93.19 83 SER A O 1
ATOM 682 N N . ASP A 1 84 ? -2.011 -9.410 13.114 1.00 90.88 84 ASP A N 1
ATOM 683 C CA . ASP A 1 84 ? -1.258 -9.904 11.953 1.00 90.88 84 ASP A CA 1
ATOM 684 C C . ASP A 1 84 ? -2.186 -10.431 10.847 1.00 90.88 84 ASP A C 1
ATOM 686 O O . ASP A 1 84 ? -1.728 -10.859 9.789 1.00 90.88 84 ASP A O 1
ATOM 690 N N . GLU A 1 85 ? -3.502 -10.390 11.072 1.00 95.38 85 GLU A N 1
ATOM 691 C CA . GLU A 1 85 ? -4.489 -10.834 10.095 1.00 95.38 85 GLU A CA 1
ATOM 692 C C . GLU A 1 85 ? -4.732 -9.762 9.018 1.00 95.38 85 GLU A C 1
ATOM 694 O O . GLU A 1 85 ? -4.775 -8.564 9.326 1.00 95.38 85 GLU A O 1
ATOM 699 N N . PRO A 1 86 ? -4.951 -10.160 7.749 1.00 96.56 86 PRO A N 1
ATOM 700 C CA . PRO A 1 86 ? -5.352 -9.230 6.704 1.00 96.56 86 PRO A CA 1
ATOM 701 C C . PRO A 1 86 ? -6.683 -8.542 7.033 1.00 96.56 86 PRO A C 1
ATOM 703 O O . PRO A 1 86 ? -7.694 -9.191 7.305 1.00 96.56 86 PRO A O 1
ATOM 706 N N . LEU A 1 87 ? -6.711 -7.217 6.918 1.00 97.94 87 LEU A N 1
ATOM 707 C CA . LEU A 1 87 ? -7.906 -6.403 7.087 1.00 97.94 87 LEU A CA 1
ATOM 708 C C . LEU A 1 87 ? -8.485 -6.012 5.726 1.00 97.94 87 LEU A C 1
ATOM 710 O O . LEU A 1 87 ? -7.834 -5.333 4.930 1.00 97.94 87 LEU A O 1
ATOM 714 N N . VAL A 1 88 ? -9.740 -6.390 5.478 1.00 97.12 88 VAL A N 1
ATOM 715 C CA . VAL A 1 88 ? -10.510 -5.913 4.322 1.00 97.12 88 VAL A CA 1
ATOM 716 C C . VAL A 1 88 ? -11.068 -4.527 4.633 1.00 97.12 88 VAL A C 1
ATOM 718 O O . VAL A 1 88 ? -11.824 -4.352 5.586 1.00 97.12 88 VAL A O 1
ATOM 721 N N . ILE A 1 89 ? -10.725 -3.545 3.806 1.00 96.62 89 ILE A N 1
ATOM 722 C CA . ILE A 1 89 ? -11.171 -2.160 3.931 1.00 96.62 89 ILE A CA 1
ATOM 723 C C . ILE A 1 89 ? -12.077 -1.859 2.728 1.00 96.62 89 ILE A C 1
ATOM 725 O O . ILE A 1 89 ? -11.608 -1.882 1.580 1.00 96.62 89 ILE A O 1
ATOM 729 N N . PRO A 1 90 ? -13.376 -1.596 2.951 1.00 95.69 90 PRO A N 1
ATOM 730 C CA . PRO A 1 90 ? -14.299 -1.286 1.869 1.00 95.69 90 PRO A CA 1
ATOM 731 C C . PRO A 1 90 ? -13.952 0.056 1.219 1.00 95.69 90 PRO A C 1
ATOM 733 O O . PRO A 1 90 ? -13.305 0.915 1.819 1.00 95.69 90 PRO A O 1
ATOM 736 N N . LYS A 1 91 ? -14.428 0.256 -0.012 1.00 95.38 91 LYS A N 1
ATOM 737 C CA . LYS A 1 91 ? -14.355 1.538 -0.720 1.00 95.38 91 LYS A CA 1
ATOM 738 C C . LYS A 1 91 ? -14.845 2.684 0.174 1.00 95.38 91 LYS A C 1
ATOM 740 O O . LYS A 1 91 ? -15.965 2.646 0.681 1.00 95.38 91 LYS A O 1
ATOM 745 N N . ILE A 1 92 ? -14.049 3.747 0.271 1.00 94.81 92 ILE A N 1
ATOM 746 C CA . ILE A 1 92 ? -14.422 4.994 0.945 1.00 94.81 92 ILE A CA 1
ATOM 747 C C . ILE A 1 92 ? -14.411 6.116 -0.102 1.00 94.81 92 ILE A C 1
ATOM 749 O O . ILE A 1 92 ? -13.380 6.714 -0.417 1.00 94.81 92 ILE A O 1
ATOM 753 N N . GLY A 1 93 ? -15.577 6.342 -0.714 1.00 92.50 93 GLY A N 1
ATOM 754 C CA . GLY A 1 93 ? -15.704 7.167 -1.919 1.00 92.50 93 GLY A CA 1
ATOM 755 C C . GLY A 1 93 ? -15.323 8.639 -1.736 1.00 92.50 93 GLY A C 1
ATOM 756 O O . GLY A 1 93 ? -14.715 9.216 -2.632 1.00 92.50 93 GLY A O 1
ATOM 757 N N . ASP A 1 94 ? -15.618 9.233 -0.579 1.00 92.75 94 ASP A N 1
ATOM 758 C CA . ASP A 1 94 ? -15.357 10.653 -0.288 1.00 92.75 94 ASP A CA 1
ATOM 759 C C . ASP A 1 94 ? -13.856 11.002 -0.229 1.00 92.75 94 ASP A C 1
ATOM 761 O O . ASP A 1 94 ? -13.451 12.105 -0.595 1.00 92.75 94 ASP A O 1
ATOM 765 N N . ILE A 1 95 ? -13.007 10.046 0.152 1.00 94.25 95 ILE A N 1
ATOM 766 C CA . ILE A 1 95 ? -11.547 10.185 0.136 1.00 94.25 95 ILE A CA 1
ATOM 767 C C . ILE A 1 95 ? -10.895 9.567 -1.111 1.00 94.25 95 ILE A C 1
ATOM 769 O O . ILE A 1 95 ? -9.670 9.541 -1.217 1.00 94.25 95 ILE A O 1
ATOM 773 N N . GLY A 1 96 ? -11.689 9.124 -2.092 1.00 93.25 96 GLY A N 1
ATOM 774 C CA . GLY A 1 96 ? -11.187 8.537 -3.338 1.00 93.25 96 GLY A CA 1
ATOM 775 C C . GLY A 1 96 ? -10.470 7.199 -3.138 1.00 93.25 96 GLY A C 1
ATOM 776 O O . GLY A 1 96 ? -9.526 6.903 -3.866 1.00 93.25 96 GLY A O 1
ATOM 777 N N . LEU A 1 97 ? -10.894 6.432 -2.132 1.00 95.25 97 LEU A N 1
ATOM 778 C CA . LEU A 1 97 ? -10.320 5.150 -1.739 1.00 95.25 97 LEU A CA 1
ATOM 779 C C . LEU A 1 97 ? -11.134 3.999 -2.338 1.00 95.25 97 LEU A C 1
ATOM 781 O O . LEU A 1 97 ? -12.315 3.864 -2.022 1.00 95.25 97 LEU A O 1
ATOM 785 N N . GLY A 1 98 ? -10.522 3.161 -3.169 1.00 93.88 98 GLY A N 1
ATOM 786 C CA . GLY A 1 98 ? -11.077 1.888 -3.625 1.00 93.88 98 GLY A CA 1
ATOM 787 C C . GLY A 1 98 ? -11.056 0.809 -2.538 1.00 93.88 98 GLY A C 1
ATOM 788 O O . GLY A 1 98 ? -10.508 1.012 -1.449 1.00 93.88 98 GLY A O 1
ATOM 789 N N . ASN A 1 99 ? -11.658 -0.347 -2.844 1.00 93.56 99 ASN A N 1
ATOM 790 C CA . ASN A 1 99 ? -11.559 -1.533 -1.990 1.00 93.56 99 ASN A CA 1
ATOM 791 C C . ASN A 1 99 ? -10.094 -1.953 -1.865 1.00 93.56 99 ASN A C 1
ATOM 793 O O . ASN A 1 99 ? -9.362 -1.938 -2.854 1.00 93.56 99 ASN A O 1
ATOM 797 N N . ARG A 1 100 ? -9.675 -2.352 -0.668 1.00 93.94 100 ARG A N 1
ATOM 798 C CA . ARG A 1 100 ? -8.296 -2.782 -0.427 1.00 93.94 100 ARG A CA 1
ATOM 799 C C . ARG A 1 100 ? -8.222 -3.809 0.685 1.00 93.94 100 ARG A C 1
ATOM 801 O O . ARG A 1 100 ? -9.096 -3.878 1.545 1.00 93.94 100 ARG A O 1
ATOM 808 N N . VAL A 1 101 ? -7.141 -4.569 0.670 1.00 96.69 101 VAL A N 1
ATOM 809 C CA . VAL A 1 101 ? -6.717 -5.400 1.791 1.00 96.69 101 VAL A CA 1
ATOM 810 C C . VAL A 1 101 ? -5.417 -4.809 2.311 1.00 96.69 101 VAL A C 1
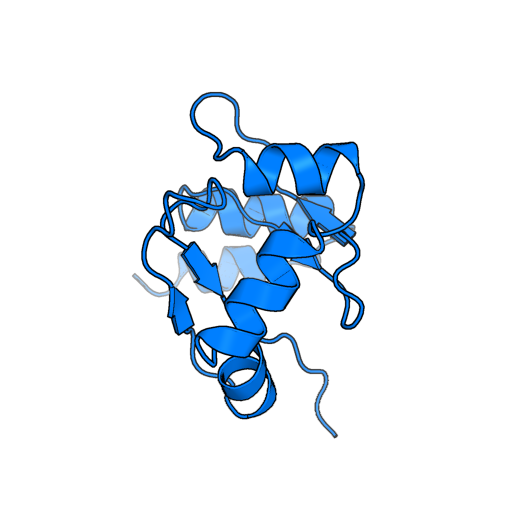ATOM 812 O O . VAL A 1 101 ? -4.545 -4.466 1.516 1.00 96.69 101 VAL A O 1
ATOM 815 N N . ALA A 1 102 ? -5.306 -4.657 3.625 1.00 96.94 102 ALA A N 1
ATOM 816 C CA . ALA A 1 102 ? -4.090 -4.203 4.281 1.00 96.94 102 ALA A CA 1
ATOM 817 C C . ALA A 1 102 ? -3.629 -5.254 5.289 1.00 96.94 102 ALA A C 1
ATOM 819 O O . ALA A 1 102 ? -4.449 -5.881 5.955 1.00 96.94 102 ALA A O 1
ATOM 820 N N . ILE A 1 103 ? -2.320 -5.438 5.399 1.00 96.56 103 ILE A N 1
ATOM 821 C CA . ILE A 1 103 ? -1.693 -6.320 6.380 1.00 96.56 103 ILE A CA 1
ATOM 822 C C . ILE A 1 103 ? -0.454 -5.622 6.932 1.00 96.56 103 ILE A C 1
ATOM 824 O O . ILE A 1 103 ? 0.256 -4.935 6.195 1.00 96.56 103 ILE A O 1
ATOM 828 N N . SER A 1 104 ? -0.211 -5.783 8.227 1.00 95.94 104 SER A N 1
ATOM 829 C CA . SER A 1 104 ? 0.973 -5.234 8.881 1.00 95.94 104 SER A CA 1
ATOM 830 C C . SER A 1 104 ? 2.197 -6.092 8.599 1.00 95.94 104 SER A C 1
ATOM 832 O O . SER A 1 104 ? 2.167 -7.309 8.759 1.00 95.94 104 SER A O 1
ATOM 834 N N . ILE A 1 105 ? 3.295 -5.444 8.215 1.00 93.25 105 ILE A N 1
ATOM 835 C CA . ILE A 1 105 ? 4.611 -6.078 8.158 1.00 93.25 105 ILE A CA 1
ATOM 836 C C . ILE A 1 105 ? 5.279 -5.838 9.505 1.00 93.25 105 ILE A C 1
ATOM 838 O O . ILE A 1 105 ? 5.471 -4.694 9.915 1.00 93.25 105 ILE A O 1
ATOM 842 N N . ARG A 1 106 ? 5.646 -6.921 10.184 1.00 88.31 106 ARG A N 1
ATOM 843 C CA . ARG A 1 106 ? 6.394 -6.874 11.438 1.00 88.31 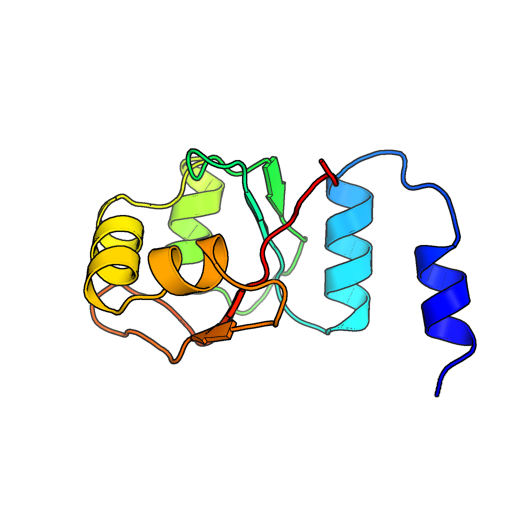106 ARG A CA 1
ATOM 844 C C . ARG A 1 106 ? 7.675 -7.665 11.280 1.00 88.31 106 ARG A C 1
ATOM 846 O O . ARG A 1 106 ? 7.697 -8.718 10.649 1.00 88.31 106 ARG A O 1
ATOM 853 N N . GLN A 1 107 ? 8.739 -7.152 11.872 1.00 83.38 107 GLN A N 1
ATOM 854 C CA . GLN A 1 107 ? 9.884 -7.970 12.218 1.00 83.38 107 GLN A CA 1
ATOM 855 C C . GLN A 1 107 ? 9.656 -8.399 13.664 1.00 83.38 107 GLN A C 1
ATOM 857 O O . GLN A 1 107 ? 9.356 -7.541 14.491 1.00 83.38 107 GLN A O 1
ATOM 862 N N . ASN A 1 108 ? 9.706 -9.707 13.924 1.00 68.00 108 ASN A N 1
ATOM 863 C CA . ASN A 1 108 ? 9.546 -10.270 15.265 1.00 68.00 108 ASN A CA 1
ATOM 864 C C . ASN A 1 108 ? 10.350 -9.466 16.300 1.00 68.00 108 ASN A C 1
ATOM 866 O O . ASN A 1 108 ? 11.485 -9.071 16.014 1.00 68.00 108 ASN A O 1
ATOM 870 N N . GLU A 1 109 ? 9.752 -9.263 17.476 1.00 50.16 109 GLU A N 1
ATOM 871 C CA . GLU A 1 109 ? 10.503 -9.011 18.713 1.00 50.16 109 GLU A CA 1
ATOM 872 C C . GLU A 1 109 ? 11.572 -10.093 18.945 1.00 50.16 109 GLU A C 1
ATOM 874 O O . GLU A 1 109 ? 11.331 -11.269 18.568 1.00 50.16 109 GLU A O 1
#

Sequence (109 aa):
MNGENRQMFSRPFYSLEEFVDAISERFQCPVTIEDANHHLLAYSSHDEETDAARVSTIIGRRVPERVIHRFWKEGVIPTLNQSDEPLVIPKIGDIGLGNRVAISIRQNE

Secondary structure (DSSP, 8-state):
--SHHHHHTTS--SSHHHHHHHHHHHHTS--EEE-TT-BEEEE----S---HHHHHHHHHTB--HHHHHHHHHTTHHHHHHH--SPEEE--BGGGTB--EEE-------

Radius of gyration: 14.46 Å; chains: 1; bounding box: 33×39×35 Å